Protein AF-F8KPI2-F1 (afdb_monomer_lite)

Organism: Helicobacter bizzozeronii (strain CIII-1) (NCBI:txid1002804)

Sequence (175 aa):
MAYIKNAIYLPLDSILQDFGYVLDKEKSTLNYPVLKHPNEKGRLVIKNSAGSYHYFNTEDRNDKGNIINFCQKRGLRLEDLIKGDARYKTKSSTISQTSQQEQKSLKEEFKALPLYDLDKSQLLRSRGIQGTFFKSYQNSLRTDQHNNLCVPNYLCENQRLVMANACAQWRLEGC

Structure (mmCIF, N/CA/C/O backbone):
data_AF-F8KPI2-F1
#
_entry.id   AF-F8KPI2-F1
#
loop_
_atom_site.group_PDB
_atom_site.id
_atom_site.type_symbol
_atom_site.label_atom_id
_atom_site.label_alt_id
_atom_site.label_comp_id
_atom_site.label_asym_id
_atom_site.label_entity_id
_atom_site.label_seq_id
_atom_site.pdbx_PDB_ins_code
_atom_site.Cartn_x
_atom_site.Cartn_y
_atom_site.Cartn_z
_atom_site.occupancy
_atom_site.B_iso_or_equiv
_atom_site.auth_seq_id
_atom_site.auth_comp_id
_atom_site.auth_asym_id
_atom_site.auth_atom_id
_atom_site.pdbx_PDB_model_num
ATOM 1 N N . MET A 1 1 ? -10.093 9.499 -4.904 1.00 38.25 1 MET A N 1
ATOM 2 C CA . MET A 1 1 ? -9.690 8.953 -3.589 1.00 38.25 1 MET A CA 1
ATOM 3 C C . MET A 1 1 ? -8.213 9.228 -3.373 1.00 38.25 1 MET A C 1
ATOM 5 O O . MET A 1 1 ? -7.408 8.724 -4.147 1.00 38.25 1 MET A O 1
ATOM 9 N N . ALA A 1 2 ? -7.849 10.037 -2.378 1.00 42.66 2 ALA A N 1
ATOM 10 C CA . ALA A 1 2 ? -6.453 10.180 -1.982 1.00 42.66 2 ALA A CA 1
ATOM 11 C C . ALA A 1 2 ? -6.062 8.933 -1.173 1.00 42.66 2 ALA A C 1
ATOM 13 O O . ALA A 1 2 ? -6.555 8.709 -0.073 1.00 42.66 2 ALA A O 1
ATOM 14 N N . TYR A 1 3 ? -5.236 8.064 -1.749 1.00 51.59 3 TYR A N 1
ATOM 15 C CA . TYR A 1 3 ? -4.720 6.899 -1.039 1.00 51.59 3 TYR A CA 1
ATOM 16 C C . TYR A 1 3 ? -3.558 7.356 -0.155 1.00 51.59 3 TYR A C 1
ATOM 18 O O . TYR A 1 3 ? -2.471 7.643 -0.658 1.00 51.59 3 TYR A O 1
ATOM 26 N N . ILE A 1 4 ? -3.773 7.449 1.160 1.00 62.97 4 ILE A N 1
ATOM 27 C CA . ILE A 1 4 ? -2.668 7.681 2.094 1.00 62.97 4 ILE A CA 1
ATOM 28 C C . ILE A 1 4 ? -1.890 6.368 2.205 1.00 62.97 4 ILE A C 1
ATOM 30 O O . ILE A 1 4 ? -2.267 5.448 2.937 1.00 62.97 4 ILE A O 1
ATOM 34 N N . LYS A 1 5 ? -0.803 6.267 1.431 1.00 64.38 5 LYS A N 1
ATOM 35 C CA . LYS A 1 5 ? 0.164 5.170 1.542 1.00 64.38 5 LYS A CA 1
ATOM 36 C C . LYS A 1 5 ? 0.589 5.080 3.010 1.00 64.38 5 LYS A C 1
ATOM 38 O O . LYS A 1 5 ? 0.929 6.099 3.596 1.00 64.38 5 LYS A O 1
ATOM 43 N N . ASN A 1 6 ? 0.566 3.880 3.592 1.00 74.94 6 ASN A N 1
ATOM 44 C CA . ASN A 1 6 ? 0.945 3.629 4.990 1.00 74.94 6 ASN A CA 1
ATOM 45 C C . ASN A 1 6 ? -0.052 4.135 6.061 1.00 74.94 6 ASN A C 1
ATOM 47 O O . ASN A 1 6 ? 0.324 4.261 7.223 1.00 74.94 6 ASN A O 1
ATOM 51 N N . ALA A 1 7 ? -1.333 4.344 5.727 1.00 79.75 7 ALA A N 1
ATOM 52 C CA . ALA A 1 7 ? -2.363 4.714 6.712 1.00 79.75 7 ALA A CA 1
ATOM 53 C C . ALA A 1 7 ? -2.480 3.731 7.897 1.00 79.75 7 ALA A C 1
ATOM 55 O O . ALA A 1 7 ? -2.789 4.137 9.011 1.00 79.75 7 ALA A O 1
ATOM 56 N N . ILE A 1 8 ? -2.187 2.444 7.682 1.00 85.31 8 ILE A N 1
ATOM 57 C CA . ILE A 1 8 ? -2.231 1.408 8.729 1.00 85.31 8 ILE A CA 1
ATOM 58 C C . ILE A 1 8 ? -1.203 1.614 9.853 1.00 85.31 8 ILE A C 1
ATOM 60 O O . ILE A 1 8 ? -1.334 0.996 10.905 1.00 85.31 8 ILE A O 1
ATOM 64 N N . TYR A 1 9 ? -0.194 2.462 9.642 1.00 86.69 9 TYR A N 1
ATOM 65 C CA . TYR A 1 9 ? 0.839 2.766 10.635 1.00 86.69 9 TYR A 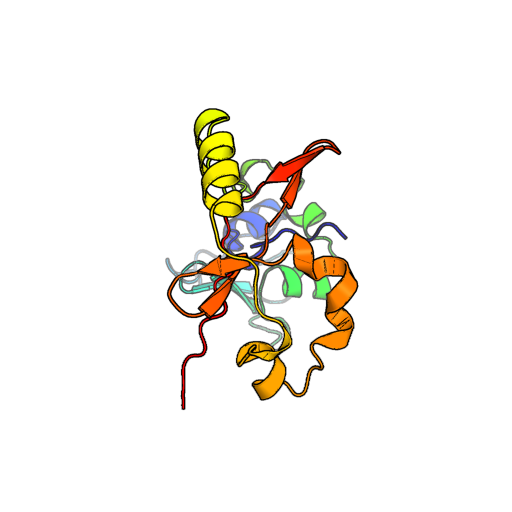CA 1
ATOM 66 C C . TYR A 1 9 ? 0.530 4.021 11.461 1.00 86.69 9 TYR A C 1
ATOM 68 O O . TYR A 1 9 ? 1.314 4.400 12.331 1.00 86.69 9 TYR A O 1
ATOM 76 N N . LEU A 1 10 ? -0.590 4.692 11.181 1.00 86.81 10 LEU A N 1
ATOM 77 C CA . LEU A 1 10 ? -1.005 5.869 11.930 1.00 86.81 10 LEU A CA 1
ATOM 78 C C . LEU A 1 10 ? -1.512 5.477 13.328 1.00 86.81 10 LEU A C 1
ATOM 80 O O . LEU A 1 10 ? -2.203 4.462 13.442 1.00 86.81 10 LEU A O 1
ATOM 84 N N . PRO A 1 11 ? -1.214 6.277 14.373 1.00 88.62 11 PRO A N 1
ATOM 85 C CA . PRO A 1 11 ? -1.622 5.996 15.748 1.00 88.62 11 PRO A CA 1
ATOM 86 C C . PRO A 1 11 ? -3.142 6.093 15.898 1.00 88.62 11 PRO A C 1
ATOM 88 O O . PRO A 1 11 ? -3.711 7.166 16.107 1.00 88.62 11 PRO A O 1
ATOM 91 N N . LEU A 1 12 ? -3.806 4.948 15.739 1.00 90.56 12 LEU A N 1
ATOM 92 C CA . LEU A 1 12 ? -5.261 4.860 15.661 1.00 90.56 12 LEU A CA 1
ATOM 93 C C . LEU A 1 12 ? -5.938 5.311 16.959 1.00 90.56 12 LEU A C 1
ATOM 95 O O . LEU A 1 12 ? -6.984 5.948 16.918 1.00 90.56 12 LEU A O 1
ATOM 99 N N . ASP A 1 13 ? -5.332 5.022 18.105 1.00 90.06 13 ASP A N 1
ATOM 100 C CA . ASP A 1 13 ? -5.817 5.440 19.417 1.00 90.06 13 ASP A CA 1
ATOM 101 C C . ASP A 1 13 ? -5.852 6.968 19.569 1.00 90.06 13 ASP A C 1
ATOM 103 O O . ASP A 1 13 ? -6.836 7.504 20.079 1.00 90.06 13 ASP A O 1
ATOM 107 N N . SER A 1 14 ? -4.816 7.676 19.107 1.00 89.12 14 SER A N 1
ATOM 108 C CA . SER A 1 14 ? -4.761 9.144 19.167 1.00 89.12 14 SER A CA 1
ATOM 109 C C . SER A 1 14 ? -5.755 9.776 18.193 1.00 89.12 14 SER A C 1
ATOM 111 O O . SER A 1 14 ? -6.517 10.664 18.569 1.00 89.12 14 SER A O 1
ATOM 113 N N . ILE A 1 15 ? -5.822 9.252 16.965 1.00 90.50 15 ILE A N 1
ATOM 114 C CA . ILE A 1 15 ? -6.742 9.744 15.932 1.00 90.50 15 ILE A CA 1
ATOM 115 C C . ILE A 1 15 ? -8.203 9.612 16.381 1.00 90.50 15 ILE A C 1
ATOM 117 O O . ILE A 1 15 ? -8.991 10.543 16.224 1.00 90.50 15 ILE A O 1
ATOM 121 N N . LEU A 1 16 ? -8.579 8.468 16.957 1.00 90.62 16 LEU A N 1
ATOM 122 C CA . LEU A 1 16 ? -9.947 8.257 17.427 1.00 90.62 16 LEU A CA 1
ATOM 123 C C . LEU A 1 16 ? -10.291 9.154 18.622 1.00 90.62 16 LEU A C 1
ATOM 125 O O . LEU A 1 16 ? -11.425 9.625 18.714 1.00 90.62 16 LEU A O 1
ATOM 129 N N . GLN A 1 17 ? -9.333 9.437 19.506 1.00 90.06 17 GLN A N 1
ATOM 130 C CA . GLN A 1 17 ? -9.539 10.392 20.599 1.00 90.06 17 GLN A CA 1
ATOM 131 C C . GLN A 1 17 ? -9.810 11.809 20.079 1.00 90.06 17 GLN A C 1
ATOM 133 O O . GLN A 1 17 ? -10.790 12.429 20.490 1.00 90.06 17 GLN A O 1
ATOM 138 N N . ASP A 1 18 ? -9.0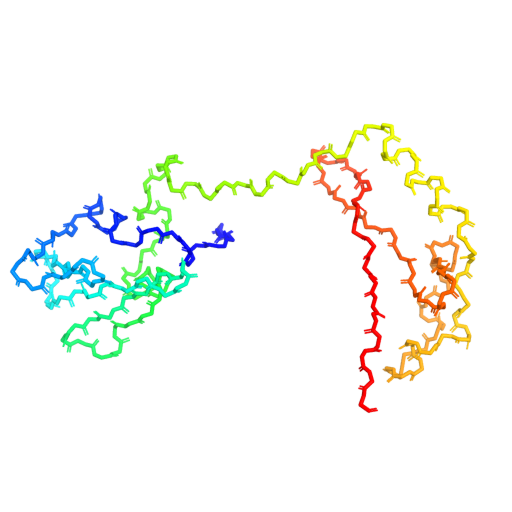34 12.276 19.099 1.00 87.94 18 ASP A N 1
ATOM 139 C CA . ASP A 1 18 ? -9.248 13.579 18.445 1.00 87.94 18 ASP A CA 1
ATOM 140 C C . ASP A 1 18 ? -10.568 13.652 17.656 1.00 87.94 18 ASP A C 1
ATOM 142 O O . ASP A 1 18 ? -11.135 14.735 17.426 1.00 87.94 18 ASP A O 1
ATOM 146 N N . PHE A 1 19 ? -11.067 12.496 17.218 1.00 87.62 19 PHE A N 1
ATOM 147 C CA . PHE A 1 19 ? -12.360 12.381 16.559 1.00 87.62 19 PHE A CA 1
ATOM 148 C C . PHE A 1 19 ? -13.538 12.457 17.544 1.00 87.62 19 PHE A C 1
ATOM 150 O O . PHE A 1 19 ? -14.611 12.915 17.156 1.00 87.62 19 PHE A O 1
ATOM 157 N N 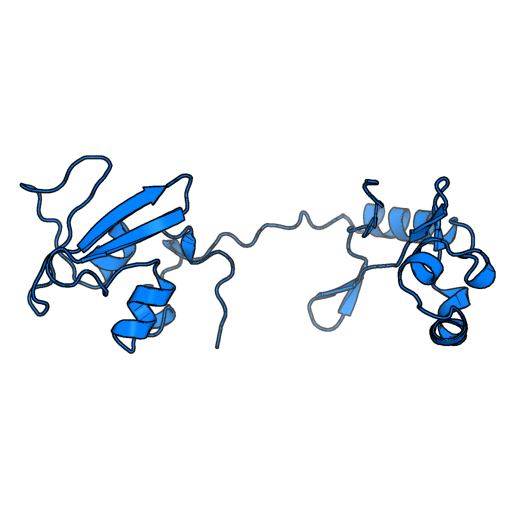. GLY A 1 20 ? -13.340 12.087 18.815 1.00 88.19 20 GLY A N 1
ATOM 158 C CA . GLY A 1 20 ? -14.366 12.167 19.865 1.00 88.19 20 GLY A CA 1
ATOM 159 C C . GLY A 1 20 ? -14.537 10.902 20.709 1.00 88.19 20 GLY A C 1
ATOM 160 O O . GLY A 1 20 ? -15.440 10.842 21.546 1.00 88.19 20 GLY A O 1
ATOM 161 N N . TYR A 1 21 ? -13.701 9.878 20.517 1.00 91.44 21 TYR A N 1
ATOM 162 C CA . TYR A 1 21 ? -13.684 8.719 21.407 1.00 91.44 21 TYR A CA 1
ATOM 163 C C . TYR A 1 21 ? -13.003 9.059 22.735 1.00 91.44 21 TYR A C 1
ATOM 165 O O . TYR A 1 21 ? -12.023 9.794 22.796 1.00 91.44 21 TYR A O 1
ATOM 173 N N . VAL A 1 22 ? -13.491 8.467 23.819 1.00 91.38 22 VAL A N 1
ATOM 174 C CA . VAL A 1 22 ? -12.960 8.663 25.170 1.00 91.38 22 VAL A CA 1
ATOM 175 C C . VAL A 1 22 ? -12.275 7.385 25.637 1.00 91.38 22 VAL A C 1
ATOM 177 O O . VAL A 1 22 ? -12.825 6.292 25.496 1.00 91.38 22 VAL A O 1
ATOM 180 N N . LEU A 1 23 ? -11.089 7.515 26.229 1.00 91.62 23 LEU A N 1
ATOM 181 C CA . LEU A 1 23 ? -10.360 6.393 26.817 1.00 91.62 23 LEU A CA 1
ATOM 182 C C . LEU A 1 23 ? -11.072 5.861 28.072 1.00 91.62 23 LEU A C 1
ATOM 184 O O . LEU A 1 23 ? -11.319 6.592 29.033 1.00 91.62 23 LEU A O 1
ATOM 188 N N . ASP A 1 24 ? -11.372 4.565 28.077 1.00 90.31 24 ASP A N 1
ATOM 189 C CA . ASP A 1 24 ? -11.904 3.827 29.220 1.00 90.31 24 ASP A CA 1
ATOM 190 C C . ASP A 1 24 ? -10.738 3.366 30.111 1.00 90.31 24 ASP A C 1
ATOM 192 O O . ASP A 1 24 ? -10.181 2.281 29.925 1.00 90.31 24 ASP A O 1
ATOM 196 N N . LYS A 1 25 ? -10.315 4.231 31.045 1.00 85.88 25 LYS A N 1
ATOM 197 C CA . LYS A 1 25 ? -9.121 4.021 31.888 1.00 85.88 25 LYS A CA 1
ATOM 198 C C . LYS A 1 25 ? -9.169 2.742 32.726 1.00 85.88 25 LYS A C 1
ATOM 200 O O . LYS A 1 25 ? -8.119 2.190 33.021 1.00 85.88 25 LYS A O 1
ATOM 205 N N . GLU A 1 26 ? -10.358 2.272 33.092 1.00 85.56 26 GLU A N 1
ATOM 206 C CA . GLU A 1 26 ? -10.522 1.081 33.933 1.00 85.56 26 GLU A CA 1
ATOM 207 C C . GLU A 1 26 ? -10.241 -0.214 33.167 1.00 85.56 26 GLU A C 1
ATOM 209 O O . GLU A 1 26 ? -9.756 -1.188 33.739 1.00 85.56 26 GLU A O 1
ATOM 214 N N . LYS A 1 27 ? -10.545 -0.231 31.864 1.00 86.00 27 LYS A N 1
ATOM 215 C CA . LYS A 1 27 ? -10.381 -1.411 31.000 1.00 86.00 27 LYS A CA 1
ATOM 216 C C . LYS A 1 27 ? -9.163 -1.336 30.089 1.00 86.00 27 LYS A C 1
ATOM 218 O O . LYS A 1 27 ? -8.806 -2.333 29.465 1.00 86.00 27 LYS A O 1
ATOM 223 N N . SER A 1 28 ? -8.552 -0.161 29.987 1.00 87.94 28 SER A N 1
ATOM 224 C CA . SER A 1 28 ? -7.358 0.060 29.181 1.00 87.94 28 SER A CA 1
ATOM 225 C C . SER A 1 28 ? -6.120 -0.492 29.872 1.00 87.94 28 SER A C 1
ATOM 227 O O . SER A 1 28 ? -5.926 -0.322 31.071 1.00 87.94 28 SER A O 1
ATOM 229 N N . THR A 1 29 ? -5.235 -1.094 29.086 1.00 85.19 29 THR A N 1
ATOM 230 C CA . THR A 1 29 ? -3.866 -1.411 29.515 1.00 85.19 29 THR A CA 1
ATOM 231 C C . THR A 1 29 ? -2.875 -0.649 28.643 1.00 85.19 29 THR A C 1
ATOM 233 O O . THR A 1 29 ? -3.250 -0.141 27.587 1.00 85.19 29 THR A O 1
ATOM 236 N N . LEU A 1 30 ? -1.602 -0.596 29.051 1.00 80.00 30 LEU A N 1
ATOM 237 C CA . LEU A 1 30 ? -0.552 0.137 28.328 1.00 80.00 30 LEU A CA 1
ATOM 238 C C . LEU A 1 30 ? -0.477 -0.232 26.833 1.00 80.00 30 LEU A C 1
ATOM 240 O O . LEU A 1 30 ? -0.290 0.638 25.993 1.00 80.00 30 LEU A O 1
ATOM 244 N N . ASN A 1 31 ? -0.661 -1.515 26.507 1.00 83.50 31 ASN A N 1
ATOM 245 C CA . ASN A 1 31 ? -0.560 -2.031 25.136 1.00 83.50 31 ASN A CA 1
ATOM 246 C C . ASN A 1 31 ? -1.912 -2.179 24.429 1.00 83.50 31 ASN A C 1
ATOM 248 O O . ASN A 1 31 ? -1.948 -2.381 23.215 1.00 83.50 31 ASN A O 1
ATOM 252 N N . TYR A 1 32 ? -3.010 -2.105 25.183 1.00 89.31 32 TYR A N 1
ATOM 253 C CA . TYR A 1 32 ? -4.365 -2.269 24.667 1.00 89.31 32 TYR A CA 1
ATOM 254 C C . TYR A 1 32 ? -5.256 -1.131 25.174 1.00 89.31 32 TYR A C 1
ATOM 256 O O . TYR A 1 32 ? -6.011 -1.325 26.136 1.00 89.31 32 TYR A O 1
ATOM 264 N N . PRO A 1 33 ? -5.163 0.067 24.565 1.00 91.62 33 PRO A N 1
ATOM 265 C CA . PRO A 1 33 ? -6.090 1.155 24.837 1.00 91.62 33 PRO A CA 1
ATOM 266 C C . PRO A 1 33 ? -7.517 0.738 24.483 1.00 91.62 33 PRO A C 1
ATOM 268 O O . PRO A 1 33 ? -7.764 0.190 23.406 1.00 91.62 33 PRO A O 1
ATOM 271 N N . VAL A 1 34 ? -8.463 1.010 25.378 1.00 94.12 34 VAL A N 1
ATOM 272 C CA . VAL A 1 34 ? -9.884 0.731 25.170 1.00 94.12 34 VAL A CA 1
ATOM 273 C C . VAL A 1 34 ? -10.627 2.053 25.071 1.00 94.12 34 VAL A C 1
ATOM 275 O O . VAL A 1 34 ? -10.654 2.839 26.012 1.00 94.12 34 VAL A O 1
ATOM 278 N N . LEU A 1 35 ? -11.233 2.303 23.921 1.00 92.75 35 LEU A N 1
ATOM 279 C CA . LEU A 1 35 ? -11.944 3.528 23.595 1.00 92.75 35 LEU A CA 1
ATOM 280 C C . LEU A 1 35 ? -13.456 3.287 23.579 1.00 92.75 35 LEU A C 1
ATOM 282 O O . LEU A 1 35 ? -13.930 2.245 23.128 1.00 92.75 35 LEU A O 1
ATOM 286 N N . LYS A 1 36 ? -14.226 4.271 24.039 1.00 92.75 36 LYS A N 1
ATOM 287 C CA . LYS A 1 36 ? -15.693 4.286 23.973 1.00 92.75 36 LYS A CA 1
ATOM 288 C C . LYS A 1 36 ? -16.170 5.572 23.313 1.00 92.75 36 LYS A C 1
ATOM 290 O O . LYS A 1 36 ? -15.599 6.633 23.554 1.00 92.75 36 LYS A O 1
ATOM 295 N N . HIS A 1 37 ? -17.224 5.489 22.513 1.00 89.19 37 HIS A N 1
ATOM 296 C CA . HIS A 1 37 ? -17.869 6.666 21.940 1.00 89.19 37 HIS A CA 1
ATOM 297 C C . HIS A 1 37 ? -19.259 6.831 22.559 1.00 89.19 37 HIS A C 1
ATOM 299 O O . HIS A 1 37 ? -19.972 5.837 22.674 1.00 89.19 37 HIS A O 1
ATOM 305 N N . PRO A 1 38 ? -19.678 8.046 22.951 1.00 82.44 38 PRO A N 1
ATOM 306 C CA . PRO A 1 38 ? -20.983 8.255 23.584 1.00 82.44 38 PRO A CA 1
ATOM 307 C C . PRO A 1 38 ? -22.164 7.841 22.692 1.00 82.44 38 PRO A C 1
ATOM 309 O O . PRO A 1 38 ? -23.196 7.423 23.207 1.00 82.44 38 PRO A O 1
ATOM 312 N N . ASN A 1 39 ? -21.994 7.900 21.366 1.00 83.56 39 ASN A N 1
ATOM 313 C CA . ASN A 1 39 ? -23.047 7.576 20.396 1.00 83.56 39 ASN A CA 1
ATOM 314 C C . ASN A 1 39 ? -22.935 6.163 19.792 1.00 83.56 39 ASN A C 1
ATOM 316 O O . ASN A 1 39 ? -23.770 5.802 18.968 1.00 83.56 39 ASN A O 1
ATOM 320 N N . GLU A 1 40 ? -21.920 5.369 20.154 1.00 81.88 40 GLU A N 1
ATOM 321 C CA . GLU A 1 40 ? -21.777 3.991 19.658 1.00 81.88 40 GLU A CA 1
ATOM 322 C C . GLU A 1 40 ? -21.918 2.990 20.806 1.00 81.88 40 GLU A C 1
ATOM 324 O O . GLU A 1 40 ? -21.384 3.183 21.898 1.00 81.88 40 GLU A O 1
ATOM 329 N N . LYS A 1 41 ? -22.629 1.885 20.556 1.00 77.50 41 LYS A N 1
ATOM 330 C CA . LYS A 1 41 ? -22.660 0.762 21.495 1.00 77.50 41 LYS A CA 1
ATOM 331 C C . LYS A 1 41 ? -21.382 -0.059 21.350 1.00 77.50 41 LYS A C 1
ATOM 333 O O . LYS A 1 41 ? -21.010 -0.454 20.248 1.00 77.50 41 LYS A O 1
ATOM 338 N N . GLY A 1 42 ? -20.759 -0.349 22.486 1.00 83.00 42 GLY A N 1
ATOM 339 C CA . GLY A 1 42 ? -19.561 -1.172 22.577 1.00 83.00 42 GLY A CA 1
ATOM 340 C C . GLY A 1 42 ? -18.289 -0.382 22.834 1.00 83.00 42 GLY A C 1
ATOM 341 O O . GLY A 1 42 ? -18.299 0.834 23.028 1.00 83.00 42 GLY A O 1
ATOM 342 N N . ARG A 1 43 ? -17.181 -1.114 22.921 1.00 90.75 43 ARG A N 1
ATOM 343 C CA . ARG A 1 43 ? -15.851 -0.552 23.144 1.00 90.75 43 ARG A CA 1
ATOM 344 C C . ARG A 1 43 ? -14.937 -0.985 22.016 1.00 90.75 43 ARG A C 1
ATOM 346 O O . ARG A 1 43 ? -14.998 -2.130 21.575 1.00 90.75 43 ARG A O 1
ATOM 353 N N . LEU A 1 44 ? -14.076 -0.080 21.581 1.00 93.25 44 LEU A N 1
ATOM 354 C CA . LEU A 1 44 ? -13.031 -0.367 20.615 1.00 93.25 44 LEU A CA 1
ATOM 355 C C . LEU A 1 44 ? -11.735 -0.618 21.360 1.00 93.25 44 LEU A C 1
ATOM 357 O O . LEU A 1 44 ? -11.234 0.256 22.059 1.00 93.25 44 LEU A O 1
ATOM 361 N N . VAL A 1 45 ? -11.183 -1.808 21.204 1.00 93.12 45 VAL A N 1
ATOM 362 C CA . VAL A 1 45 ? -9.863 -2.128 21.733 1.00 93.12 45 VAL A CA 1
ATOM 363 C C . VAL A 1 45 ? -8.852 -1.928 20.617 1.00 93.12 45 VAL A C 1
ATOM 365 O O . VAL A 1 45 ? -8.989 -2.513 19.539 1.00 93.12 45 VAL A O 1
ATOM 368 N N . ILE A 1 46 ? -7.846 -1.098 20.870 1.00 93.62 46 ILE A N 1
ATOM 369 C CA . ILE A 1 46 ? -6.790 -0.773 19.915 1.00 93.62 46 ILE A CA 1
ATOM 370 C C . ILE A 1 46 ? -5.568 -1.638 20.208 1.00 93.62 46 ILE A C 1
ATOM 372 O O . ILE A 1 46 ? -5.189 -1.838 21.359 1.00 93.62 46 ILE A O 1
ATOM 376 N N . LYS A 1 47 ? -4.945 -2.163 19.155 1.00 92.44 47 LYS A N 1
ATOM 377 C CA . LYS A 1 47 ? -3.725 -2.964 19.226 1.00 92.44 47 LYS A CA 1
ATOM 378 C C . LYS A 1 47 ? -2.709 -2.428 18.230 1.00 92.44 47 LYS A C 1
ATOM 380 O O . LYS A 1 47 ? -2.983 -2.368 17.032 1.00 92.44 47 LYS A O 1
ATOM 385 N N . ASN A 1 48 ? -1.510 -2.132 18.716 1.00 89.94 48 ASN A N 1
ATOM 386 C CA . ASN A 1 48 ? -0.342 -1.931 17.868 1.00 89.94 48 ASN A CA 1
ATOM 387 C C . ASN A 1 48 ? 0.415 -3.262 17.745 1.00 89.94 48 ASN A C 1
ATOM 389 O O . ASN A 1 48 ? 0.800 -3.863 18.748 1.00 89.94 48 ASN A O 1
ATOM 393 N N . SER A 1 49 ? 0.602 -3.741 16.516 1.00 86.00 49 SER A N 1
ATOM 394 C CA . SER A 1 49 ? 1.404 -4.928 16.220 1.00 86.00 49 SER A CA 1
ATOM 395 C C . SER A 1 49 ? 2.502 -4.550 15.234 1.00 86.00 49 SER A C 1
ATOM 397 O O . SER A 1 49 ? 2.225 -4.344 14.053 1.00 86.00 49 SER A O 1
ATOM 399 N N . ALA A 1 50 ? 3.741 -4.451 15.724 1.00 82.50 50 ALA A N 1
ATOM 400 C CA . ALA A 1 50 ? 4.917 -4.098 14.921 1.00 82.50 50 ALA A CA 1
ATOM 401 C C . ALA A 1 50 ? 4.725 -2.812 14.082 1.00 82.50 50 ALA A C 1
ATOM 403 O O . ALA A 1 50 ? 5.099 -2.745 12.913 1.00 82.50 50 ALA A O 1
ATOM 404 N N . GLY A 1 51 ? 4.086 -1.797 14.672 1.00 81.44 51 GLY A N 1
ATOM 405 C CA . GLY A 1 51 ? 3.817 -0.508 14.035 1.00 81.44 51 GLY A CA 1
ATOM 406 C C . GLY A 1 51 ? 2.507 -0.447 13.252 1.00 81.44 51 GLY A C 1
ATOM 407 O O . GLY A 1 51 ? 2.077 0.650 12.919 1.00 81.44 51 GLY A O 1
ATOM 408 N N . SER A 1 52 ? 1.848 -1.578 12.980 1.00 87.69 52 SER A N 1
ATOM 409 C CA . SER A 1 52 ? 0.532 -1.592 12.331 1.00 87.69 52 SER A CA 1
ATOM 410 C C . SER A 1 52 ? -0.590 -1.562 13.367 1.00 87.69 52 SER A C 1
ATOM 412 O O . SER A 1 52 ? -0.686 -2.448 14.226 1.00 87.69 52 SER A O 1
ATOM 414 N N . TYR A 1 53 ? -1.468 -0.569 13.262 1.00 92.12 53 TYR A N 1
ATOM 415 C CA . TYR A 1 53 ? -2.580 -0.361 14.180 1.00 92.12 53 TYR A CA 1
ATOM 416 C C . TYR A 1 53 ? -3.844 -1.073 13.712 1.00 92.12 53 TYR A C 1
ATOM 418 O O . TYR A 1 53 ? -4.270 -0.971 12.558 1.00 92.12 53 TYR A O 1
ATOM 426 N N . HIS A 1 54 ? -4.464 -1.773 14.654 1.00 93.44 54 HIS A N 1
ATOM 427 C CA . HIS A 1 54 ? -5.700 -2.509 14.462 1.00 93.44 54 HIS A CA 1
ATOM 428 C C . HIS A 1 54 ? -6.679 -2.189 15.585 1.00 93.44 54 HIS A C 1
ATOM 430 O O . HIS A 1 54 ? -6.272 -1.870 16.701 1.00 93.44 54 HIS A O 1
ATOM 436 N N . TYR A 1 55 ? -7.965 -2.323 15.297 1.00 94.44 55 TYR A N 1
ATOM 437 C CA . TYR A 1 55 ? -9.033 -2.227 16.275 1.00 94.44 55 TYR A CA 1
ATOM 438 C C . TYR A 1 55 ? -9.940 -3.456 16.210 1.00 94.44 55 TYR A C 1
ATOM 440 O O . TYR A 1 55 ? -10.061 -4.114 15.168 1.00 94.44 55 TYR A O 1
ATOM 448 N N . PHE A 1 56 ? -10.606 -3.741 17.322 1.00 93.94 56 PHE A N 1
ATOM 449 C CA . PHE A 1 56 ? -11.747 -4.646 17.363 1.00 93.94 56 PHE A CA 1
ATOM 450 C C . PHE A 1 56 ? -12.819 -4.114 18.311 1.00 93.94 56 PHE A C 1
ATOM 452 O O . PHE A 1 56 ? -12.506 -3.569 19.370 1.00 93.94 56 PHE A O 1
ATOM 459 N N . ASN A 1 57 ? -14.081 -4.268 17.925 1.00 92.50 57 ASN A N 1
ATOM 460 C CA . ASN A 1 57 ? -15.229 -3.938 18.753 1.00 92.50 57 ASN A CA 1
ATOM 461 C C . ASN A 1 57 ? -15.571 -5.117 19.681 1.00 92.50 57 ASN A C 1
ATOM 463 O O . ASN A 1 57 ? -15.545 -6.278 19.267 1.00 92.50 57 ASN A O 1
ATOM 467 N N . THR A 1 58 ? -15.871 -4.831 20.948 1.00 90.31 58 THR A N 1
ATOM 468 C CA . THR A 1 58 ? -16.241 -5.855 21.937 1.00 90.31 58 THR A CA 1
ATOM 469 C C . THR A 1 58 ? -17.632 -6.442 21.714 1.00 90.31 58 THR A C 1
ATOM 471 O O . THR A 1 58 ? -17.862 -7.584 22.100 1.00 90.31 58 THR A O 1
ATOM 474 N N . GLU A 1 59 ? -18.545 -5.682 21.107 1.00 89.19 59 GLU A N 1
ATOM 475 C CA . GLU A 1 59 ? -19.944 -6.089 20.907 1.00 89.19 59 GLU A CA 1
ATOM 476 C C . GLU A 1 59 ? -20.183 -6.672 19.510 1.00 89.19 59 GLU A C 1
ATOM 478 O O . GLU A 1 59 ? -21.003 -7.572 19.346 1.00 89.19 59 GLU A O 1
ATOM 483 N N . ASP A 1 60 ? -19.438 -6.204 18.504 1.00 89.19 60 ASP A N 1
ATOM 484 C CA . ASP A 1 60 ? -19.533 -6.697 17.129 1.00 89.19 60 ASP A CA 1
ATOM 485 C C . ASP A 1 60 ? -18.207 -7.314 16.664 1.00 89.19 60 ASP A C 1
ATOM 487 O O . ASP A 1 60 ? -17.239 -6.627 16.335 1.00 89.19 60 ASP A O 1
ATOM 491 N N . ARG A 1 61 ? -18.180 -8.648 16.563 1.00 86.69 61 ARG A N 1
ATOM 492 C CA . ARG A 1 61 ? -17.005 -9.406 16.096 1.00 86.69 61 ARG A CA 1
ATOM 493 C C . ARG A 1 61 ? -16.641 -9.134 14.637 1.00 86.69 61 ARG A C 1
ATOM 495 O O . ARG A 1 61 ? -15.500 -9.406 14.238 1.00 86.69 61 ARG A O 1
ATOM 502 N N . ASN A 1 62 ? -17.592 -8.647 13.844 1.00 89.56 62 ASN A N 1
ATOM 503 C CA . ASN A 1 62 ? -17.358 -8.258 12.464 1.00 89.56 62 ASN A CA 1
ATOM 504 C C . ASN A 1 62 ? -16.790 -6.840 12.383 1.00 89.56 62 ASN A C 1
ATOM 506 O O . ASN A 1 62 ? -16.071 -6.555 11.426 1.00 89.56 62 ASN A O 1
ATOM 510 N N . ASP A 1 63 ? -16.998 -5.972 13.381 1.00 91.06 63 ASP A N 1
ATOM 511 C CA . ASP A 1 63 ? -16.414 -4.627 13.474 1.00 91.06 63 ASP A CA 1
ATOM 512 C C . ASP A 1 63 ? -14.966 -4.652 14.001 1.00 91.06 63 ASP A C 1
ATOM 514 O O . ASP A 1 63 ? -14.648 -4.265 15.122 1.00 91.06 63 ASP A O 1
ATOM 518 N N . LYS A 1 64 ? -14.060 -5.142 13.154 1.00 93.00 64 LYS A N 1
ATOM 519 C CA . LYS A 1 64 ? -12.610 -5.150 13.378 1.00 93.00 64 LYS A CA 1
ATOM 520 C C . LYS A 1 64 ? -11.838 -4.803 12.108 1.00 93.00 64 LYS A C 1
ATOM 522 O O . LYS A 1 64 ? -12.387 -4.901 11.003 1.00 93.00 64 LYS A O 1
ATOM 527 N N . GLY A 1 65 ? -10.565 -4.460 12.262 1.00 93.00 65 GLY A N 1
ATOM 528 C CA . GLY A 1 65 ? -9.643 -4.230 11.152 1.00 93.00 65 GLY A CA 1
ATOM 529 C C . GLY A 1 65 ? -8.658 -3.110 11.447 1.00 93.00 65 GLY A C 1
ATOM 530 O O . GLY A 1 65 ? -8.277 -2.902 12.593 1.00 93.00 65 GLY A O 1
ATOM 531 N N . ASN A 1 66 ? -8.235 -2.397 10.413 1.00 93.06 66 ASN A N 1
ATOM 532 C CA . ASN A 1 66 ? -7.389 -1.209 10.534 1.00 93.06 66 ASN A CA 1
ATOM 533 C C . ASN A 1 66 ? -8.213 0.077 10.321 1.00 93.06 66 ASN A C 1
ATOM 535 O O . ASN A 1 66 ? -9.432 0.030 10.146 1.00 93.06 66 ASN A O 1
ATOM 539 N N . ILE A 1 67 ? -7.544 1.232 10.303 1.00 90.38 67 ILE A N 1
ATOM 540 C CA . ILE A 1 67 ? -8.177 2.544 10.096 1.00 90.38 67 ILE A CA 1
ATOM 541 C C . ILE A 1 67 ? -9.023 2.626 8.810 1.00 90.38 67 ILE A C 1
ATOM 543 O O . ILE A 1 67 ? -10.051 3.294 8.788 1.00 90.38 67 ILE A O 1
ATOM 547 N N . ILE A 1 68 ? -8.656 1.894 7.751 1.00 89.88 68 ILE A N 1
ATOM 548 C CA . ILE A 1 68 ? -9.418 1.857 6.496 1.00 89.88 68 ILE A CA 1
ATOM 549 C C . ILE A 1 68 ? -10.746 1.129 6.706 1.00 89.88 68 ILE A C 1
ATOM 551 O O . ILE A 1 68 ? -11.791 1.630 6.293 1.00 89.88 68 ILE A O 1
ATOM 555 N N . ASN A 1 69 ? -10.725 -0.020 7.390 1.00 92.38 69 ASN A N 1
ATOM 556 C CA . ASN A 1 69 ? -11.949 -0.755 7.719 1.00 92.38 69 ASN A CA 1
ATOM 557 C C . ASN A 1 69 ? -12.870 0.063 8.629 1.00 92.38 69 ASN A C 1
ATOM 559 O O . ASN A 1 69 ? -14.086 0.044 8.441 1.00 92.38 69 ASN A O 1
ATOM 563 N N . PHE A 1 70 ? -12.283 0.791 9.582 1.00 91.75 70 PHE A N 1
ATOM 564 C CA . PHE A 1 70 ? -13.014 1.679 10.479 1.00 91.75 70 PHE A CA 1
ATOM 565 C C . PHE A 1 70 ? -13.788 2.741 9.691 1.00 91.75 70 PHE A C 1
ATOM 567 O O . PHE A 1 70 ? -15.005 2.858 9.842 1.00 91.75 70 PHE A O 1
ATOM 574 N N . CYS A 1 71 ? -13.089 3.458 8.804 1.00 90.19 71 CYS A N 1
ATOM 575 C CA . CYS A 1 71 ? -13.672 4.481 7.940 1.00 90.19 71 CYS A CA 1
ATOM 576 C C . CYS A 1 71 ? -14.786 3.910 7.054 1.00 90.19 71 CYS A C 1
ATOM 578 O O . CYS A 1 71 ? -15.891 4.449 7.027 1.00 90.19 71 CYS A O 1
ATOM 580 N N . GLN A 1 72 ? -14.531 2.777 6.391 1.00 90.44 72 GLN A N 1
ATOM 581 C CA . GLN A 1 72 ? -15.498 2.131 5.499 1.00 90.44 72 GLN A CA 1
ATOM 582 C C . GLN A 1 72 ? -16.810 1.774 6.205 1.00 90.44 72 GLN A C 1
ATOM 584 O O . GLN A 1 72 ? -17.881 2.071 5.684 1.00 90.44 72 GLN A O 1
ATOM 589 N N . LYS A 1 73 ? -16.744 1.171 7.398 1.00 91.00 73 LYS A N 1
ATOM 590 C CA . LYS A 1 73 ? -17.944 0.735 8.137 1.00 91.00 73 LYS A CA 1
ATOM 591 C C . LYS A 1 73 ? -18.792 1.882 8.662 1.00 91.00 73 LYS A C 1
ATOM 593 O O . LYS A 1 73 ? -19.987 1.709 8.863 1.00 91.00 73 LYS A O 1
ATOM 598 N N . ARG A 1 74 ? -18.173 3.039 8.885 1.00 88.69 74 ARG A N 1
ATOM 599 C CA . ARG A 1 74 ? -18.833 4.237 9.415 1.00 88.69 74 ARG A CA 1
ATOM 600 C C . ARG A 1 74 ? -19.189 5.248 8.323 1.00 88.69 74 ARG A C 1
ATOM 602 O O . ARG A 1 74 ? -19.694 6.316 8.639 1.00 88.69 74 ARG A O 1
ATOM 609 N N . GLY A 1 75 ? -18.928 4.929 7.050 1.00 89.31 75 GLY A N 1
ATOM 610 C CA . GLY A 1 75 ? -19.153 5.848 5.929 1.00 89.31 75 GLY A CA 1
ATOM 611 C C . GLY A 1 75 ? -18.298 7.119 6.003 1.00 89.31 75 GLY A C 1
ATOM 612 O O . GLY A 1 75 ? -18.662 8.136 5.421 1.00 89.31 75 GLY A O 1
ATOM 613 N N . LEU A 1 76 ? -17.180 7.068 6.731 1.00 88.12 76 LEU A N 1
ATOM 614 C CA . LEU A 1 76 ? -16.274 8.193 6.940 1.00 88.12 76 LEU A CA 1
ATOM 615 C C . LEU A 1 76 ? -15.146 8.154 5.918 1.00 88.12 76 LEU A C 1
ATOM 617 O O . LEU A 1 76 ? -14.685 7.079 5.517 1.00 88.12 76 LEU A O 1
ATOM 621 N N . ARG A 1 77 ? -14.630 9.324 5.548 1.00 85.94 77 ARG A N 1
ATOM 622 C CA . ARG A 1 77 ? -13.367 9.397 4.820 1.00 85.94 77 ARG A CA 1
ATOM 623 C C . ARG A 1 77 ? -12.216 9.496 5.811 1.00 85.94 77 ARG A C 1
ATOM 625 O O . ARG A 1 77 ? -12.353 10.042 6.903 1.00 85.94 77 ARG A O 1
ATOM 632 N N . LEU A 1 78 ? -11.050 8.993 5.414 1.00 83.88 78 LEU A N 1
ATOM 633 C CA . LEU A 1 78 ? -9.853 9.076 6.252 1.00 83.88 78 LEU A CA 1
ATOM 634 C C . LEU A 1 78 ? -9.479 10.535 6.551 1.00 83.88 78 LEU A C 1
ATOM 636 O O . LEU A 1 78 ? -9.032 10.837 7.653 1.00 83.88 78 LEU A O 1
ATOM 640 N N . GLU A 1 79 ? -9.712 11.436 5.592 1.00 82.25 79 GLU A N 1
ATOM 641 C CA . GLU A 1 79 ? -9.461 12.870 5.756 1.00 82.25 79 GLU A CA 1
ATOM 642 C C . GLU A 1 79 ? -10.324 13.501 6.859 1.00 82.25 79 GLU A C 1
ATOM 644 O O . GLU A 1 79 ? -9.838 14.372 7.580 1.00 82.25 79 GLU A O 1
ATOM 649 N N . ASP A 1 80 ? -11.560 13.023 7.028 1.00 83.69 80 ASP A N 1
ATOM 650 C CA . ASP A 1 80 ? -12.491 13.505 8.055 1.00 83.69 80 ASP A CA 1
ATOM 651 C C . ASP A 1 80 ? -12.027 13.084 9.456 1.00 83.69 80 ASP A C 1
ATOM 653 O O . ASP A 1 80 ? -12.208 13.815 10.431 1.00 83.69 80 ASP A O 1
ATOM 657 N N . LEU A 1 81 ? -11.379 11.917 9.547 1.00 83.75 81 LEU A N 1
ATOM 658 C CA . LEU A 1 81 ? -10.865 11.368 10.798 1.00 83.75 81 LEU A CA 1
ATOM 659 C C . LEU A 1 81 ? -9.609 12.110 11.274 1.00 83.75 81 LEU A C 1
ATOM 661 O O . LEU A 1 81 ? -9.475 12.410 12.455 1.00 83.75 81 LEU A O 1
ATOM 665 N N . ILE A 1 82 ? -8.705 12.439 10.348 1.00 83.44 82 ILE A N 1
ATOM 666 C CA . ILE A 1 82 ? -7.443 13.131 10.661 1.00 83.44 82 ILE A CA 1
ATOM 667 C C . ILE A 1 82 ? -7.565 14.662 10.629 1.00 83.44 82 ILE A C 1
ATOM 669 O O . ILE A 1 82 ? -6.588 15.338 10.936 1.00 83.44 82 ILE A O 1
ATOM 673 N N . LYS A 1 83 ? -8.721 15.219 10.225 1.00 77.50 83 LYS A N 1
ATOM 674 C CA . LYS A 1 83 ? -9.027 16.668 10.130 1.00 77.50 83 LYS A CA 1
ATOM 675 C C . LYS A 1 83 ? -7.951 17.518 9.423 1.00 77.50 83 LYS A C 1
ATOM 677 O O . LYS A 1 83 ? -7.853 18.720 9.645 1.00 77.50 83 LYS A O 1
ATOM 682 N N . GLY A 1 84 ? -7.117 16.906 8.579 1.00 66.00 84 GLY A N 1
ATOM 683 C CA . GLY A 1 84 ? -5.968 17.567 7.948 1.00 66.00 84 GLY A CA 1
ATOM 684 C C . GLY A 1 84 ? -4.811 17.926 8.895 1.00 66.00 84 GLY A C 1
ATOM 685 O O . GLY A 1 84 ? -3.919 18.677 8.492 1.00 66.00 84 GLY A O 1
ATOM 686 N N . ASP A 1 85 ? -4.795 17.393 10.120 1.00 72.50 85 ASP A N 1
ATOM 687 C CA . ASP A 1 85 ? -3.758 17.658 11.114 1.00 72.50 85 ASP A CA 1
ATOM 688 C C . ASP A 1 85 ? -2.381 17.196 10.609 1.00 72.50 85 ASP A C 1
ATOM 690 O O . ASP A 1 85 ? -2.167 16.042 10.219 1.00 72.50 85 ASP A O 1
ATOM 694 N N . ALA A 1 86 ? -1.424 18.125 10.618 1.00 67.00 86 ALA A N 1
ATOM 695 C CA . ALA A 1 86 ? -0.063 17.888 10.159 1.00 67.00 86 ALA A CA 1
ATOM 696 C C . ALA A 1 86 ? 0.652 16.778 10.951 1.00 67.00 86 ALA A C 1
ATOM 698 O O . ALA A 1 86 ? 1.550 16.140 10.402 1.00 67.00 86 ALA A O 1
ATOM 699 N N . ARG A 1 87 ? 0.237 16.506 12.197 1.00 73.56 87 ARG A N 1
ATOM 700 C CA . ARG A 1 87 ? 0.802 15.458 13.066 1.00 73.56 87 ARG A CA 1
ATOM 701 C C . ARG A 1 87 ? 0.573 14.045 12.526 1.00 73.56 87 ARG A C 1
ATOM 703 O O . ARG A 1 87 ? 1.391 13.163 12.775 1.00 73.56 87 ARG A O 1
ATOM 710 N N . TYR A 1 88 ? -0.494 13.846 11.752 1.00 73.44 88 TYR A N 1
ATOM 711 C CA . TYR A 1 88 ? -0.844 12.556 11.147 1.00 73.44 88 TYR A CA 1
ATOM 712 C C . TYR A 1 88 ? -0.458 12.459 9.672 1.00 73.44 88 TYR A C 1
ATOM 714 O O . TYR A 1 88 ? -0.702 11.433 9.034 1.00 73.44 88 TYR A O 1
ATOM 722 N N . LYS A 1 89 ? 0.177 13.495 9.107 1.00 65.31 89 LYS A N 1
ATOM 723 C CA . LYS A 1 89 ? 0.786 13.365 7.785 1.00 65.31 89 LYS A CA 1
ATOM 724 C C . LYS A 1 89 ? 1.914 12.353 7.900 1.00 65.31 89 LYS A C 1
ATOM 726 O O . LYS A 1 89 ? 2.893 12.570 8.613 1.00 65.31 89 LYS A O 1
ATOM 731 N N . THR A 1 90 ? 1.783 11.244 7.175 1.00 57.75 90 THR A N 1
ATOM 732 C CA . THR A 1 90 ? 2.898 10.328 6.958 1.00 57.75 90 THR A CA 1
ATOM 733 C C . THR A 1 90 ? 4.070 11.170 6.488 1.00 57.75 90 THR A C 1
ATOM 735 O O . THR A 1 90 ? 3.935 11.865 5.476 1.00 57.75 90 THR A O 1
ATOM 738 N N . LYS A 1 91 ? 5.192 11.145 7.224 1.00 52.28 91 LYS A N 1
ATOM 739 C CA . LYS A 1 91 ? 6.451 11.693 6.719 1.00 52.28 91 LYS A CA 1
ATOM 740 C C . LYS A 1 91 ? 6.607 11.080 5.337 1.00 52.28 91 LYS A C 1
ATOM 742 O O . LYS A 1 91 ? 6.737 9.858 5.237 1.00 52.28 91 LYS A O 1
ATOM 747 N N . SER A 1 92 ? 6.475 11.896 4.286 1.00 46.72 92 SER A N 1
ATOM 748 C CA . SER A 1 92 ? 6.859 11.457 2.952 1.00 46.72 92 SER A CA 1
ATOM 749 C C . SER A 1 92 ? 8.227 10.850 3.156 1.00 46.72 92 SER A C 1
ATOM 751 O O . SER A 1 92 ? 9.069 11.487 3.790 1.00 46.72 92 SER A O 1
ATOM 753 N N . SER A 1 93 ? 8.416 9.600 2.741 1.00 43.84 93 SER A N 1
ATOM 754 C CA . SER A 1 93 ? 9.754 9.046 2.648 1.00 43.84 93 SER A CA 1
ATOM 755 C C . SER A 1 93 ? 10.532 10.111 1.892 1.00 43.84 93 SER A C 1
ATOM 757 O O . SER A 1 93 ? 10.205 10.385 0.735 1.00 43.84 93 SER A O 1
ATOM 759 N N . THR A 1 94 ? 11.432 10.824 2.564 1.00 43.09 94 THR A N 1
ATOM 760 C CA . THR A 1 94 ? 12.343 11.710 1.866 1.00 43.09 94 THR A CA 1
ATOM 761 C C . THR A 1 94 ? 13.197 10.729 1.093 1.00 43.09 94 THR A C 1
ATOM 763 O O . THR A 1 94 ? 14.121 10.134 1.638 1.00 43.09 94 THR A O 1
ATOM 766 N N . ILE A 1 95 ? 12.789 10.424 -0.139 1.00 49.72 95 ILE A N 1
ATOM 767 C CA . ILE A 1 95 ? 13.690 9.846 -1.117 1.00 49.72 95 ILE A CA 1
ATOM 768 C C . ILE A 1 95 ? 14.804 10.878 -1.137 1.00 49.72 95 ILE A C 1
ATOM 770 O O . ILE A 1 95 ? 14.543 12.020 -1.521 1.00 49.72 95 ILE A O 1
ATOM 774 N N . SER A 1 96 ? 15.971 10.540 -0.576 1.00 47.28 96 SER A N 1
ATOM 775 C CA . SER A 1 96 ? 17.128 11.428 -0.621 1.00 47.28 96 SER A CA 1
ATOM 776 C C . SER A 1 96 ? 17.240 11.892 -2.058 1.00 47.28 96 SER A C 1
ATOM 778 O O . SER A 1 96 ? 17.382 11.065 -2.960 1.00 47.28 96 SER A O 1
ATOM 780 N N . GLN A 1 97 ? 17.053 13.192 -2.281 1.00 54.22 97 GLN A N 1
ATOM 781 C CA . GLN A 1 97 ? 17.194 13.755 -3.607 1.00 54.22 97 GLN A CA 1
ATOM 782 C C . GLN A 1 97 ? 18.644 13.505 -4.000 1.00 54.22 97 GLN A C 1
ATOM 784 O O . GLN A 1 97 ? 19.549 14.138 -3.462 1.00 54.22 97 GLN A O 1
ATOM 789 N N . THR A 1 98 ? 18.863 12.527 -4.881 1.00 56.88 98 THR A N 1
ATOM 790 C CA . THR A 1 98 ? 20.174 12.289 -5.476 1.00 56.88 98 THR A CA 1
ATOM 791 C C . THR A 1 98 ? 20.614 13.609 -6.088 1.00 56.88 98 THR A C 1
ATOM 793 O O . THR A 1 98 ? 19.867 14.206 -6.877 1.00 56.88 98 THR A O 1
ATOM 796 N N . SER A 1 99 ? 21.788 14.085 -5.691 1.00 66.69 99 SER A N 1
ATOM 797 C CA . SER A 1 99 ? 22.343 15.348 -6.163 1.00 66.69 99 SER A CA 1
ATOM 798 C C . SER A 1 99 ? 22.406 15.364 -7.696 1.00 66.69 99 SER A C 1
ATOM 800 O O . SER A 1 99 ? 22.479 14.320 -8.350 1.00 66.69 99 SER A O 1
ATOM 802 N N . GLN A 1 100 ? 22.403 16.551 -8.309 1.00 70.69 100 GLN A N 1
ATOM 803 C CA . GLN A 1 100 ? 22.514 16.663 -9.772 1.00 70.69 100 GLN A CA 1
ATOM 804 C C . GLN A 1 100 ? 23.773 15.963 -10.318 1.00 70.69 100 GLN A C 1
ATOM 806 O O . GLN A 1 100 ? 23.753 15.418 -11.424 1.00 70.69 100 GLN A O 1
ATOM 811 N N . GLN A 1 101 ? 24.853 15.943 -9.531 1.00 72.56 101 GLN A N 1
ATOM 812 C CA . GLN A 1 101 ? 26.103 15.266 -9.867 1.00 72.56 101 GLN A CA 1
ATOM 813 C C . GLN A 1 101 ? 25.951 13.740 -9.863 1.00 72.56 101 GLN A C 1
ATOM 815 O O . GLN A 1 101 ? 26.365 13.090 -10.823 1.00 72.56 101 GLN A O 1
ATOM 820 N N . GLU A 1 102 ? 25.297 13.170 -8.850 1.00 73.06 102 GLU A N 1
ATOM 821 C CA . GLU A 1 102 ? 25.002 11.732 -8.800 1.00 73.06 102 GLU A CA 1
ATOM 822 C C . GLU A 1 102 ? 24.065 11.313 -9.937 1.00 73.06 102 GLU A C 1
ATOM 824 O O . GLU A 1 102 ? 24.322 10.318 -10.609 1.00 73.06 102 GLU A O 1
ATOM 829 N N . GLN A 1 103 ? 23.035 12.110 -10.247 1.00 72.69 103 GLN A N 1
ATOM 830 C CA . GLN A 1 103 ? 22.147 11.836 -11.386 1.00 72.69 103 GLN A CA 1
ATOM 831 C C . GLN A 1 103 ? 22.894 11.817 -12.723 1.00 72.69 103 GLN A C 1
ATOM 833 O O . GLN A 1 103 ? 22.575 11.016 -13.604 1.00 72.69 103 GLN A O 1
ATOM 838 N N . LYS A 1 104 ? 23.877 12.709 -12.900 1.00 78.12 104 LYS A N 1
ATOM 839 C CA . LYS A 1 104 ? 24.732 12.717 -14.091 1.00 78.12 104 LYS A CA 1
ATOM 840 C C . LYS A 1 104 ? 25.601 11.460 -14.139 1.00 78.12 104 LYS A C 1
ATOM 842 O O . LYS A 1 104 ? 25.647 10.821 -15.184 1.00 78.12 104 LYS A O 1
ATOM 847 N N . SER A 1 105 ? 26.219 11.088 -13.019 1.00 83.44 105 SER A N 1
ATOM 848 C CA . SER A 1 105 ? 27.040 9.876 -12.910 1.00 83.44 105 SER A CA 1
ATOM 849 C C . SER A 1 105 ? 26.246 8.619 -13.269 1.00 83.44 105 SER A C 1
ATOM 851 O O . SER A 1 105 ? 26.671 7.850 -14.123 1.00 83.44 105 SER A O 1
ATOM 853 N N . LEU A 1 106 ? 25.044 8.467 -12.709 1.00 81.44 106 LEU A N 1
ATOM 854 C CA . LEU A 1 106 ? 24.159 7.325 -12.964 1.00 81.44 106 LEU A CA 1
ATOM 855 C C . LEU A 1 106 ? 23.716 7.234 -14.427 1.00 81.44 106 LEU A C 1
ATOM 857 O O . LEU A 1 106 ? 23.608 6.145 -14.985 1.00 81.44 106 LEU A O 1
ATOM 861 N N . LYS A 1 107 ? 23.455 8.379 -15.072 1.00 84.19 107 LYS A N 1
ATOM 862 C CA . LYS A 1 107 ? 23.116 8.411 -16.502 1.00 84.19 107 LYS A CA 1
ATOM 863 C C . LYS A 1 107 ? 24.274 7.923 -17.363 1.00 84.19 107 LYS A C 1
ATOM 865 O O . LYS A 1 107 ? 24.028 7.211 -18.332 1.00 84.19 107 LYS A O 1
ATOM 870 N N . GLU A 1 108 ? 25.502 8.319 -17.043 1.00 87.50 108 GLU A N 1
ATOM 871 C CA . GLU A 1 108 ? 26.682 7.873 -17.787 1.00 87.50 108 GLU A CA 1
ATOM 872 C C . GLU A 1 108 ? 26.997 6.397 -17.514 1.00 87.50 108 GLU A C 1
ATOM 874 O O . GLU A 1 108 ? 27.233 5.648 -18.460 1.00 87.50 108 GLU A O 1
ATOM 879 N N . GLU A 1 109 ? 26.878 5.941 -16.265 1.00 88.50 109 GLU A N 1
ATOM 880 C CA . GLU A 1 109 ? 27.019 4.527 -15.898 1.00 88.50 109 GLU A CA 1
ATOM 881 C C . GLU A 1 109 ? 26.001 3.645 -16.636 1.00 88.50 109 GLU A C 1
ATOM 883 O O . GLU A 1 109 ? 26.370 2.655 -17.266 1.00 88.50 109 GLU A O 1
ATOM 888 N N . PHE A 1 110 ? 24.727 4.048 -16.663 1.00 89.88 110 PHE A N 1
ATOM 889 C CA . PHE A 1 110 ? 23.688 3.323 -17.395 1.00 89.88 110 PHE A CA 1
ATOM 890 C C . PHE A 1 110 ? 23.948 3.283 -18.909 1.00 89.88 110 PHE A C 1
ATOM 892 O O . PHE A 1 110 ? 23.720 2.257 -19.550 1.00 89.88 110 PHE A O 1
ATOM 899 N N . LYS A 1 111 ? 24.430 4.383 -19.506 1.00 88.56 111 LYS A N 1
ATOM 900 C CA . LYS A 1 111 ? 24.781 4.422 -20.938 1.00 88.56 111 LYS A CA 1
ATOM 901 C C . LYS A 1 111 ? 25.970 3.525 -21.276 1.00 88.56 111 LYS A C 1
ATOM 903 O O . LYS A 1 111 ? 26.021 3.023 -22.397 1.00 88.56 111 LYS A O 1
ATOM 908 N N . ALA A 1 112 ? 26.903 3.352 -20.340 1.00 91.81 112 ALA A N 1
ATOM 909 C CA . ALA A 1 112 ? 28.078 2.505 -20.514 1.00 91.81 112 ALA A CA 1
ATOM 910 C C . ALA A 1 112 ? 27.739 1.004 -20.503 1.00 91.81 112 ALA A C 1
ATOM 912 O O . ALA A 1 112 ? 28.536 0.197 -20.982 1.00 91.81 112 ALA A O 1
ATOM 913 N N . LEU A 1 113 ? 26.560 0.618 -20.000 1.00 93.69 113 LEU A N 1
ATOM 914 C CA . LEU A 1 113 ? 26.115 -0.770 -20.036 1.00 93.69 113 LEU A CA 1
ATOM 915 C C . LEU A 1 113 ? 25.902 -1.261 -21.485 1.00 93.69 113 LEU A C 1
ATOM 917 O O . LEU A 1 113 ? 25.381 -0.525 -22.339 1.00 93.69 113 LEU A O 1
ATOM 921 N N . PRO A 1 114 ? 26.237 -2.529 -21.782 1.00 94.12 114 PRO A N 1
ATOM 922 C CA . PRO A 1 114 ? 25.933 -3.131 -23.073 1.00 94.12 114 PRO A CA 1
ATOM 923 C C . PRO A 1 114 ? 24.425 -3.170 -23.345 1.00 94.12 114 PRO A C 1
ATOM 925 O O . PRO A 1 114 ? 23.601 -3.152 -22.427 1.00 94.12 114 PRO A O 1
ATOM 928 N N . LEU A 1 115 ? 24.054 -3.233 -24.624 1.00 94.31 115 LEU A N 1
ATOM 929 C CA . LEU A 1 115 ? 22.663 -3.432 -25.030 1.00 94.31 115 LEU A CA 1
ATOM 930 C C . LEU A 1 115 ? 22.178 -4.823 -24.610 1.00 94.31 115 LEU A C 1
ATOM 932 O O . LEU A 1 115 ? 22.918 -5.801 -24.699 1.00 94.31 115 LEU A O 1
ATOM 936 N N . TYR A 1 116 ? 20.924 -4.904 -24.173 1.00 93.69 116 TYR A N 1
ATOM 937 C CA . TYR A 1 116 ? 20.307 -6.168 -23.783 1.00 93.69 116 TYR A CA 1
ATOM 938 C C . TYR A 1 116 ? 20.005 -7.039 -25.009 1.00 93.69 116 TYR A C 1
ATOM 940 O O . TYR A 1 116 ? 19.319 -6.595 -25.925 1.00 93.69 116 TYR A O 1
ATOM 948 N N . ASP A 1 117 ? 20.470 -8.286 -25.028 1.00 92.00 117 ASP A N 1
ATOM 949 C CA . ASP A 1 117 ? 20.186 -9.227 -26.117 1.00 92.00 117 ASP A CA 1
ATOM 950 C C . ASP A 1 117 ? 18.802 -9.873 -25.911 1.00 92.00 117 ASP A C 1
ATOM 952 O O . ASP A 1 117 ? 18.625 -10.786 -25.095 1.00 92.00 117 ASP A O 1
ATOM 956 N N . LEU A 1 118 ? 17.800 -9.376 -26.646 1.00 91.50 118 LEU A N 1
ATOM 957 C CA . LEU A 1 118 ? 16.424 -9.877 -26.587 1.00 91.50 118 LEU A CA 1
ATOM 958 C C . LEU A 1 118 ? 16.306 -11.340 -27.034 1.00 91.50 118 LEU A C 1
ATOM 960 O O . LEU A 1 118 ? 15.470 -12.066 -26.489 1.00 91.50 118 LEU A O 1
ATOM 964 N N . ASP A 1 119 ? 17.147 -11.791 -27.966 1.00 87.06 119 ASP A N 1
ATOM 965 C CA . ASP A 1 119 ? 17.116 -13.160 -28.488 1.00 87.06 119 ASP A CA 1
ATOM 966 C C . ASP A 1 119 ? 17.714 -14.144 -27.470 1.00 87.06 119 ASP A C 1
ATOM 968 O O . ASP A 1 119 ? 17.261 -15.287 -27.327 1.00 87.06 119 ASP A O 1
ATOM 972 N N . LYS A 1 120 ? 18.694 -13.689 -26.678 1.00 87.44 120 LYS A N 1
ATOM 973 C CA . LYS A 1 120 ? 19.337 -14.487 -25.621 1.00 87.44 120 LYS A CA 1
ATOM 974 C C . LYS A 1 120 ? 18.712 -14.327 -24.235 1.00 87.44 120 LYS A C 1
ATOM 976 O O . LYS A 1 120 ? 19.177 -14.978 -23.296 1.00 87.44 120 LYS A O 1
ATOM 981 N N . SER A 1 121 ? 17.620 -13.581 -24.102 1.00 88.62 121 SER A N 1
ATOM 982 C CA . SER A 1 121 ? 16.969 -13.326 -22.815 1.00 88.62 121 SER A CA 1
ATOM 983 C C . SER A 1 121 ? 16.410 -14.587 -22.137 1.00 88.62 121 SER A C 1
ATOM 985 O O . SER A 1 121 ? 15.414 -15.170 -22.571 1.00 88.62 121 SER A O 1
ATOM 987 N N . GLN A 1 122 ? 16.993 -14.978 -21.000 1.00 88.44 122 GLN A N 1
ATOM 988 C CA . GLN A 1 122 ? 16.418 -16.016 -20.133 1.00 88.44 122 GLN A CA 1
ATOM 989 C C . GLN A 1 122 ? 15.135 -15.533 -19.433 1.00 88.44 122 GLN A C 1
ATOM 991 O O . GLN A 1 122 ? 14.194 -16.309 -19.251 1.00 88.44 122 GLN A O 1
ATOM 996 N N . LEU A 1 123 ? 15.072 -14.244 -19.083 1.00 89.00 123 LEU A N 1
ATOM 997 C CA . LEU A 1 123 ? 13.917 -13.616 -18.437 1.00 89.00 123 LEU A CA 1
ATOM 998 C C . LEU A 1 123 ? 12.647 -13.741 -19.290 1.00 89.00 123 LEU A C 1
ATOM 1000 O O . LEU A 1 123 ? 11.591 -14.096 -18.766 1.00 89.00 123 LEU A O 1
ATOM 1004 N N . LEU A 1 124 ? 12.759 -13.462 -20.592 1.00 90.62 124 LEU A N 1
ATOM 1005 C CA . LEU A 1 124 ? 11.636 -13.533 -21.525 1.00 90.62 124 LEU A CA 1
ATOM 1006 C C . LEU A 1 124 ? 11.254 -14.984 -21.831 1.00 90.62 124 LEU A C 1
ATOM 1008 O O . LEU A 1 124 ? 10.077 -15.334 -21.733 1.00 90.62 124 LEU A O 1
ATOM 1012 N N . ARG A 1 125 ? 12.246 -15.851 -22.094 1.00 88.88 125 ARG A N 1
ATOM 1013 C CA . ARG A 1 125 ? 12.014 -17.284 -22.352 1.00 88.88 125 ARG A CA 1
ATOM 1014 C C . ARG A 1 125 ? 11.279 -17.973 -21.204 1.00 88.88 125 ARG A C 1
ATOM 1016 O O . ARG A 1 125 ? 10.281 -18.641 -21.445 1.00 88.88 125 ARG A O 1
ATOM 1023 N N . SER A 1 126 ? 11.726 -17.765 -19.963 1.00 90.94 126 SER A N 1
ATOM 1024 C CA . SER A 1 126 ? 11.096 -18.352 -18.764 1.00 90.94 126 SER A CA 1
ATOM 1025 C C . SER A 1 126 ? 9.645 -17.912 -18.543 1.00 90.94 126 SER A C 1
ATOM 1027 O O . SER A 1 126 ? 8.898 -18.610 -17.866 1.00 90.94 126 SER A O 1
ATOM 1029 N N . ARG A 1 127 ? 9.228 -16.778 -19.118 1.00 90.19 127 ARG A N 1
ATOM 1030 C CA . ARG A 1 127 ? 7.861 -16.243 -19.013 1.00 90.19 127 ARG A CA 1
ATOM 1031 C C . ARG A 1 127 ? 7.019 -16.479 -20.269 1.00 90.19 127 ARG A C 1
ATOM 1033 O O . ARG A 1 127 ? 5.896 -15.991 -20.333 1.00 90.19 127 ARG A O 1
ATOM 1040 N N . GLY A 1 128 ? 7.551 -17.184 -21.271 1.00 91.19 128 GLY A N 1
ATOM 1041 C CA . GLY A 1 128 ? 6.869 -17.396 -22.551 1.00 91.19 128 GLY A CA 1
ATOM 1042 C C . GLY A 1 128 ? 6.644 -16.107 -23.352 1.00 91.19 128 GLY A C 1
ATOM 1043 O O . GLY A 1 128 ? 5.736 -16.049 -24.177 1.00 91.19 128 GLY A O 1
ATOM 1044 N N . ILE A 1 129 ? 7.443 -15.063 -23.107 1.00 90.88 129 ILE A N 1
ATOM 1045 C CA . ILE A 1 129 ? 7.318 -13.765 -23.779 1.00 90.88 129 ILE A CA 1
ATOM 1046 C C . ILE A 1 129 ? 8.285 -13.725 -24.966 1.00 90.88 129 ILE A C 1
ATOM 1048 O O . ILE A 1 129 ? 9.467 -14.033 -24.823 1.00 90.88 129 ILE A O 1
ATOM 1052 N N . GLN A 1 130 ? 7.807 -13.319 -26.144 1.00 89.38 130 GLN A N 1
ATOM 1053 C CA . GLN A 1 130 ? 8.667 -13.183 -27.322 1.00 89.38 130 GLN A CA 1
ATOM 1054 C C . GLN A 1 130 ? 9.467 -11.872 -27.286 1.00 89.38 130 GLN A C 1
ATOM 1056 O O . GLN A 1 130 ? 8.911 -10.798 -27.064 1.00 89.38 130 GLN A O 1
ATOM 1061 N N . GLY A 1 131 ? 10.770 -11.939 -27.576 1.00 86.62 131 GLY A N 1
ATO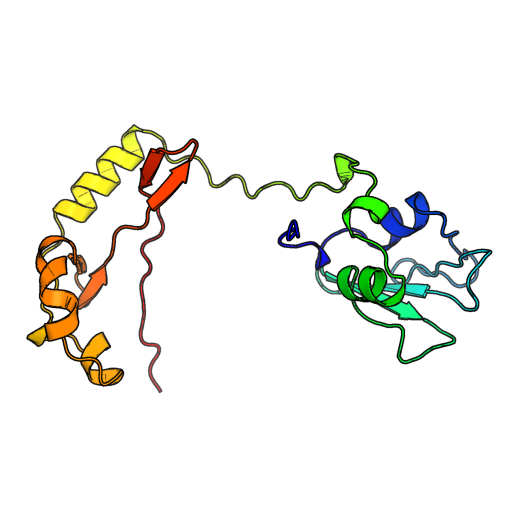M 1062 C CA . GLY A 1 131 ? 11.633 -10.751 -27.662 1.00 86.62 131 GLY A CA 1
ATOM 1063 C C . GLY A 1 131 ? 11.204 -9.753 -28.742 1.00 86.62 131 GLY A C 1
ATOM 1064 O O . GLY A 1 131 ? 11.431 -8.554 -28.607 1.00 86.62 131 GLY A O 1
ATOM 1065 N N . THR A 1 132 ? 10.502 -10.214 -29.779 1.00 90.50 132 THR A N 1
ATOM 1066 C CA . THR A 1 132 ? 9.983 -9.386 -30.879 1.00 90.50 132 THR A CA 1
ATOM 1067 C C . THR A 1 132 ? 9.108 -8.225 -30.406 1.00 90.50 132 THR A C 1
ATOM 1069 O O . THR A 1 132 ? 9.182 -7.150 -31.002 1.00 90.50 132 THR A O 1
ATOM 1072 N N . PHE A 1 133 ? 8.364 -8.390 -29.305 1.00 90.25 133 PHE A N 1
ATOM 1073 C CA . PHE A 1 133 ? 7.534 -7.333 -28.713 1.00 90.25 133 PHE A CA 1
ATOM 1074 C C . PHE A 1 133 ? 8.337 -6.117 -28.238 1.00 90.25 133 PHE A C 1
ATOM 1076 O O . PHE A 1 133 ? 7.793 -5.019 -28.153 1.00 90.25 133 PHE A O 1
ATOM 1083 N N . PHE A 1 134 ? 9.630 -6.290 -27.955 1.00 90.56 134 PHE A N 1
ATOM 1084 C CA . PHE A 1 134 ? 10.484 -5.243 -27.397 1.00 90.56 134 PHE A CA 1
ATOM 1085 C C . PHE A 1 134 ? 11.485 -4.663 -28.399 1.00 90.56 134 PHE A C 1
ATOM 1087 O O . PHE A 1 134 ? 12.291 -3.814 -28.020 1.00 90.56 134 PHE A O 1
ATOM 1094 N N . LYS A 1 135 ? 11.438 -5.060 -29.681 1.00 89.25 135 LYS A N 1
ATOM 1095 C CA . LYS A 1 135 ? 12.393 -4.585 -30.701 1.00 89.25 135 LYS A CA 1
ATOM 1096 C C . LYS A 1 135 ? 12.437 -3.060 -30.830 1.00 89.25 135 LYS A C 1
ATOM 1098 O O . LYS A 1 135 ? 13.515 -2.502 -31.006 1.00 89.25 135 LYS A O 1
ATOM 1103 N N . SER A 1 136 ? 11.299 -2.378 -30.691 1.00 92.00 136 SER A N 1
ATOM 1104 C CA . SER A 1 136 ? 11.224 -0.907 -30.700 1.00 92.00 136 SER A CA 1
ATOM 1105 C C . SER A 1 136 ? 12.004 -0.252 -29.554 1.00 92.00 136 SER A C 1
ATOM 1107 O O . SER A 1 136 ? 12.415 0.899 -29.673 1.00 92.00 136 SER A O 1
ATOM 1109 N N . TYR A 1 137 ? 12.244 -0.986 -28.467 1.00 89.50 137 TYR A N 1
ATOM 1110 C CA . TYR A 1 137 ? 12.952 -0.520 -27.279 1.00 89.50 137 TYR A CA 1
ATOM 1111 C C . TYR A 1 137 ? 14.399 -1.014 -27.205 1.00 89.50 137 TYR A C 1
ATOM 1113 O O . TYR A 1 137 ? 15.092 -0.653 -26.259 1.0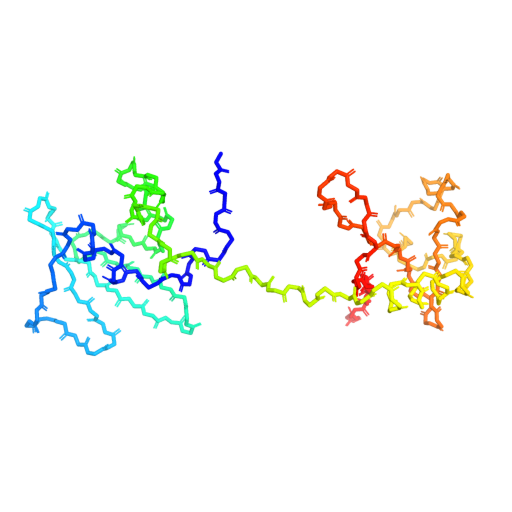0 89.50 137 TYR A O 1
ATOM 1121 N N . GLN A 1 138 ? 14.887 -1.790 -28.183 1.00 89.12 138 GLN A N 1
ATOM 1122 C CA . GLN A 1 138 ? 16.214 -2.428 -28.167 1.00 89.12 138 GLN A CA 1
ATOM 1123 C C . GLN A 1 138 ? 17.343 -1.464 -27.764 1.00 89.12 138 GLN A C 1
ATOM 1125 O O . GLN A 1 138 ? 18.208 -1.820 -26.973 1.00 89.12 138 GLN A O 1
ATOM 1130 N N . ASN A 1 139 ? 17.302 -0.221 -28.251 1.00 88.88 139 ASN A N 1
ATOM 1131 C CA . ASN A 1 139 ? 18.324 0.800 -27.987 1.00 88.88 139 ASN A CA 1
ATOM 1132 C C . ASN A 1 139 ? 18.276 1.393 -26.563 1.00 88.88 139 ASN A C 1
ATOM 1134 O O . ASN A 1 139 ? 19.190 2.113 -26.150 1.00 88.88 139 ASN A O 1
ATOM 1138 N N . SER A 1 140 ? 17.206 1.123 -25.818 1.00 88.62 140 SER A N 1
ATOM 1139 C CA . SER A 1 140 ? 16.958 1.616 -24.460 1.00 88.62 140 SER A CA 1
ATOM 1140 C C . SER A 1 140 ? 17.119 0.535 -23.390 1.00 88.62 140 SER A C 1
ATOM 1142 O O . SER A 1 140 ? 17.167 0.870 -22.207 1.00 88.62 140 SER A O 1
ATOM 1144 N N . LEU A 1 141 ? 17.210 -0.738 -23.783 1.00 92.06 141 LEU A N 1
ATOM 1145 C CA . LEU A 1 141 ? 17.386 -1.862 -22.868 1.00 92.06 141 LEU A CA 1
ATOM 1146 C C . LEU A 1 141 ? 18.873 -2.164 -22.690 1.00 92.06 141 LEU A C 1
ATOM 1148 O O . LEU A 1 141 ? 19.614 -2.309 -23.666 1.00 92.06 141 LEU A O 1
ATOM 1152 N N . ARG A 1 142 ? 19.309 -2.271 -21.437 1.00 93.88 142 ARG A N 1
ATOM 1153 C CA . ARG A 1 142 ? 20.704 -2.533 -21.073 1.00 93.88 142 ARG A CA 1
ATOM 1154 C C . ARG A 1 142 ? 20.836 -3.855 -20.331 1.00 93.88 142 ARG A C 1
ATOM 1156 O O . ARG A 1 142 ? 19.845 -4.375 -19.821 1.00 93.88 142 ARG A O 1
ATOM 1163 N N . THR A 1 143 ? 22.049 -4.389 -20.266 1.00 93.25 143 THR A N 1
ATOM 1164 C CA . THR A 1 143 ? 22.370 -5.571 -19.459 1.00 93.25 143 THR A CA 1
ATOM 1165 C C . THR A 1 143 ? 23.496 -5.287 -18.477 1.00 93.25 143 THR A C 1
ATOM 1167 O O . THR A 1 143 ? 24.439 -4.574 -18.812 1.00 93.25 143 THR A O 1
ATOM 1170 N N . ASP A 1 144 ? 23.420 -5.869 -17.283 1.00 90.00 144 ASP A N 1
ATOM 1171 C CA . ASP A 1 144 ? 24.553 -5.918 -16.356 1.00 90.00 144 ASP A CA 1
ATOM 1172 C C . ASP A 1 144 ? 25.477 -7.118 -16.652 1.00 90.00 144 ASP A C 1
ATOM 1174 O O . ASP A 1 144 ? 25.245 -7.908 -17.575 1.00 90.00 144 ASP A O 1
ATOM 1178 N N . GLN A 1 145 ? 26.529 -7.266 -15.843 1.00 90.12 145 GLN A N 1
ATOM 1179 C CA . GLN A 1 145 ? 27.508 -8.358 -15.933 1.00 90.12 145 GLN A CA 1
ATOM 1180 C C . GLN A 1 145 ? 26.911 -9.750 -15.655 1.00 90.12 145 GLN A C 1
ATOM 1182 O O . GLN A 1 145 ? 27.539 -10.762 -15.959 1.00 90.12 145 GLN A O 1
ATOM 1187 N N . HIS A 1 146 ? 25.706 -9.815 -15.089 1.00 88.19 146 HIS A N 1
ATOM 1188 C CA . HIS A 1 146 ? 24.996 -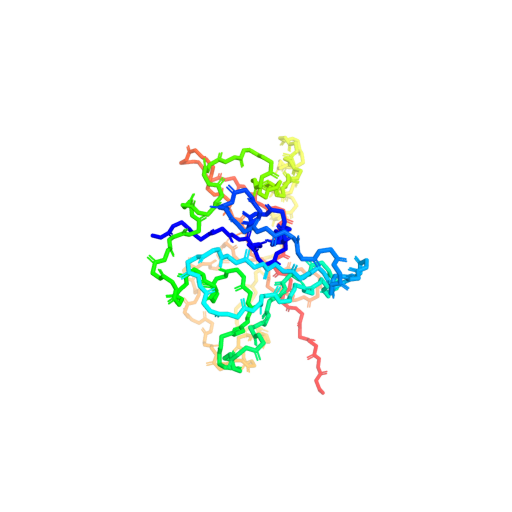11.046 -14.754 1.00 88.19 146 HIS A CA 1
ATOM 1189 C C . HIS A 1 146 ? 23.865 -11.360 -15.743 1.00 88.19 146 HIS A C 1
ATOM 1191 O O . HIS A 1 146 ? 23.056 -12.249 -15.479 1.00 88.19 146 HIS A O 1
ATOM 1197 N N . ASN A 1 147 ? 23.808 -10.662 -16.883 1.00 85.50 147 ASN A N 1
ATOM 1198 C CA . ASN A 1 147 ? 22.768 -10.812 -17.902 1.00 85.50 147 ASN A CA 1
ATOM 1199 C C . ASN A 1 147 ? 21.350 -10.431 -17.416 1.00 85.50 147 ASN A C 1
ATOM 1201 O O . ASN A 1 147 ? 20.342 -10.895 -17.966 1.00 85.50 147 ASN A O 1
ATOM 1205 N N . ASN A 1 148 ? 21.250 -9.593 -16.376 1.00 89.06 148 ASN A N 1
ATOM 1206 C CA . ASN A 1 148 ? 19.971 -9.052 -15.924 1.00 89.06 148 ASN A CA 1
ATOM 1207 C C . ASN A 1 148 ? 19.532 -7.905 -16.837 1.00 89.06 148 ASN A C 1
ATOM 1209 O O . ASN A 1 148 ? 20.345 -7.101 -17.289 1.00 89.06 148 ASN A O 1
ATOM 1213 N N . LEU A 1 149 ? 18.222 -7.794 -17.063 1.00 90.50 149 LEU A N 1
ATOM 1214 C CA . LEU A 1 149 ? 17.644 -6.667 -17.787 1.00 90.50 149 LEU A CA 1
ATOM 1215 C C . LEU A 1 149 ? 17.698 -5.400 -16.923 1.00 90.50 149 LEU A C 1
ATOM 1217 O O . LEU A 1 149 ? 17.048 -5.329 -15.880 1.00 90.50 149 LEU A O 1
ATOM 1221 N N . CYS A 1 150 ? 18.410 -4.383 -17.398 1.00 89.88 150 CYS A N 1
ATOM 1222 C CA . CYS A 1 150 ? 18.490 -3.065 -16.783 1.00 89.88 150 CYS A CA 1
ATOM 1223 C C . CYS A 1 150 ? 17.651 -2.068 -17.587 1.00 89.88 150 CYS A C 1
ATOM 1225 O O . CYS A 1 150 ? 17.885 -1.845 -18.779 1.00 89.88 150 CYS A O 1
ATOM 1227 N N . VAL A 1 151 ? 16.687 -1.436 -16.917 1.00 88.62 151 VAL A N 1
ATOM 1228 C CA . VAL A 1 151 ? 15.821 -0.403 -17.496 1.00 88.62 151 VAL A CA 1
ATOM 1229 C C . VAL A 1 151 ? 15.913 0.886 -16.686 1.00 88.62 151 VAL A C 1
ATOM 1231 O O . VAL A 1 151 ? 15.987 0.826 -15.455 1.00 88.62 151 VAL A O 1
ATOM 1234 N N . PRO A 1 152 ? 15.900 2.055 -17.345 1.00 79.19 152 PRO A N 1
ATOM 1235 C CA . PRO A 1 152 ? 15.916 3.320 -16.642 1.00 79.19 152 PRO A CA 1
ATOM 1236 C C . PRO A 1 152 ? 14.548 3.565 -16.000 1.00 79.19 152 PRO A C 1
ATOM 1238 O O . PRO A 1 152 ? 13.514 3.430 -16.656 1.00 79.19 152 PRO A O 1
ATOM 1241 N N . ASN A 1 153 ? 14.531 3.937 -14.722 1.00 74.62 153 ASN A N 1
ATOM 1242 C CA . ASN A 1 153 ? 13.309 4.338 -14.034 1.00 74.62 153 ASN A CA 1
ATOM 1243 C C . ASN A 1 153 ? 13.249 5.867 -13.954 1.00 74.62 153 ASN A C 1
ATOM 1245 O O . ASN A 1 153 ? 14.253 6.498 -13.633 1.00 74.62 153 ASN A O 1
ATOM 1249 N N . TYR A 1 154 ? 12.091 6.464 -14.233 1.00 67.94 154 TYR A N 1
ATOM 1250 C CA . TYR A 1 154 ? 11.901 7.912 -14.182 1.00 67.94 154 TYR A CA 1
ATOM 1251 C C . TYR A 1 154 ? 10.804 8.265 -13.178 1.00 67.94 154 TYR A C 1
ATOM 1253 O O . TYR A 1 154 ? 9.695 7.739 -13.243 1.00 67.94 154 TYR A O 1
ATOM 1261 N N . LEU A 1 155 ? 11.094 9.201 -12.279 1.00 62.00 155 LEU A N 1
ATOM 1262 C CA . LEU A 1 155 ? 10.101 9.877 -11.453 1.00 62.00 155 LEU A CA 1
ATOM 1263 C C . LEU A 1 155 ? 9.637 11.142 -12.175 1.00 62.00 155 LEU A C 1
ATOM 1265 O O . LEU A 1 155 ? 10.450 11.924 -12.665 1.00 62.00 155 LEU A O 1
ATOM 1269 N N . CYS A 1 156 ? 8.325 11.343 -12.249 1.00 43.28 156 CYS A N 1
ATOM 1270 C CA . CYS A 1 156 ? 7.752 12.591 -12.738 1.00 43.28 156 CYS A CA 1
ATOM 1271 C C . CYS A 1 156 ? 7.640 13.571 -11.565 1.00 43.28 156 CYS A C 1
ATOM 1273 O O . CYS A 1 156 ? 6.830 13.365 -10.662 1.00 43.28 156 CYS A O 1
ATOM 1275 N N . GLU A 1 157 ? 8.449 14.626 -11.576 1.00 54.84 157 GLU A N 1
ATOM 1276 C CA . GLU A 1 157 ? 8.427 15.700 -10.583 1.00 54.84 157 GLU A CA 1
ATOM 1277 C C . GLU A 1 157 ? 8.161 17.026 -11.304 1.00 54.84 157 GLU A C 1
ATOM 1279 O O . GLU A 1 157 ? 8.871 17.380 -12.243 1.00 54.84 157 GLU A O 1
ATOM 1284 N N . ASN A 1 158 ? 7.111 17.755 -10.907 1.00 47.31 158 ASN A N 1
ATOM 1285 C CA . ASN A 1 158 ? 6.724 19.034 -11.525 1.00 47.31 158 ASN A CA 1
ATOM 1286 C C . ASN A 1 158 ? 6.635 18.973 -13.067 1.00 47.31 158 ASN A C 1
ATOM 1288 O O . ASN A 1 158 ? 7.149 19.850 -13.759 1.00 47.31 158 ASN A O 1
ATOM 1292 N N . GLN A 1 159 ? 6.020 17.909 -13.604 1.00 47.47 159 GLN A N 1
ATOM 1293 C CA . GLN A 1 159 ? 5.898 17.641 -15.050 1.00 47.47 159 GLN A CA 1
ATOM 1294 C C . GLN A 1 159 ? 7.239 17.435 -15.789 1.00 47.47 159 GLN A C 1
ATOM 1296 O O . GLN A 1 159 ? 7.281 17.458 -17.019 1.00 47.47 159 GLN A O 1
ATOM 1301 N N . ARG A 1 160 ? 8.341 17.197 -15.066 1.00 45.81 160 ARG A N 1
ATOM 1302 C CA . ARG A 1 160 ? 9.652 16.839 -15.623 1.00 45.81 160 ARG A CA 1
ATOM 1303 C C . ARG A 1 160 ? 10.025 15.412 -15.227 1.00 45.81 160 ARG A C 1
ATOM 1305 O O . ARG A 1 160 ? 9.816 14.998 -14.091 1.00 45.81 160 ARG A O 1
ATOM 1312 N N . LEU A 1 161 ? 10.595 14.662 -16.168 1.00 45.97 161 LEU A N 1
ATOM 1313 C CA . LEU A 1 161 ? 11.104 13.312 -15.919 1.00 45.97 161 LEU A CA 1
ATOM 1314 C C . LEU A 1 161 ? 12.513 13.386 -15.316 1.00 45.97 161 LEU A C 1
ATOM 1316 O O . LEU A 1 161 ? 13.441 13.897 -15.947 1.00 45.97 161 LEU A O 1
ATOM 1320 N N . VAL A 1 162 ? 12.682 12.843 -14.114 1.00 55.38 162 VAL A N 1
ATOM 1321 C CA . VAL A 1 162 ? 13.963 12.720 -13.406 1.00 55.38 162 VAL A CA 1
ATOM 1322 C C . VAL A 1 162 ? 14.319 11.242 -13.299 1.00 55.38 162 VAL A C 1
ATOM 1324 O O . VAL A 1 162 ? 13.488 10.435 -12.906 1.00 55.38 162 VAL A O 1
ATOM 1327 N N . MET A 1 163 ? 15.551 10.869 -13.650 1.00 52.03 163 MET A N 1
ATOM 1328 C CA . MET A 1 163 ? 16.027 9.490 -13.492 1.00 52.03 163 MET A CA 1
ATOM 1329 C C . MET A 1 163 ? 16.072 9.115 -12.009 1.00 52.03 163 MET A C 1
ATOM 1331 O O . MET A 1 163 ? 16.759 9.766 -11.223 1.00 52.03 163 MET A O 1
ATOM 1335 N N . ALA A 1 164 ? 15.340 8.071 -11.642 1.00 53.84 164 ALA A N 1
ATOM 1336 C CA . ALA A 1 164 ? 15.261 7.536 -10.298 1.00 53.84 164 ALA A CA 1
ATOM 1337 C C . ALA A 1 164 ? 16.307 6.442 -10.089 1.00 53.84 164 ALA A C 1
ATOM 1339 O O . ALA A 1 164 ? 16.568 5.630 -10.974 1.00 53.84 164 ALA A O 1
ATOM 1340 N N . ASN A 1 165 ? 16.853 6.387 -8.878 1.00 46.53 165 ASN A N 1
ATOM 1341 C CA . ASN A 1 165 ? 17.978 5.529 -8.513 1.00 46.53 165 ASN A CA 1
ATOM 1342 C C . ASN A 1 165 ? 17.611 4.041 -8.306 1.00 46.53 165 ASN A C 1
ATOM 1344 O O . ASN A 1 165 ? 18.298 3.304 -7.606 1.00 46.53 165 ASN A O 1
ATOM 1348 N N . ALA A 1 166 ? 16.489 3.590 -8.867 1.00 41.06 166 ALA A N 1
ATOM 1349 C CA . ALA A 1 166 ? 16.005 2.228 -8.701 1.00 41.06 166 ALA A CA 1
ATOM 1350 C C . ALA A 1 166 ? 16.382 1.396 -9.929 1.00 41.06 166 ALA A C 1
ATOM 1352 O O . ALA A 1 166 ? 15.629 1.337 -10.902 1.00 41.06 166 ALA A O 1
ATOM 1353 N N . CYS A 1 167 ? 17.536 0.728 -9.868 1.00 36.47 167 CYS A N 1
ATOM 1354 C CA . CYS A 1 167 ? 17.771 -0.438 -10.709 1.00 36.47 167 CYS A CA 1
ATOM 1355 C C . CYS A 1 167 ? 16.753 -1.507 -10.283 1.00 36.47 167 CYS A C 1
ATOM 1357 O O . CYS A 1 167 ? 16.857 -2.080 -9.199 1.00 36.47 167 CYS A O 1
ATOM 1359 N N . ALA A 1 168 ? 15.716 -1.731 -11.091 1.00 40.41 168 ALA A N 1
ATOM 1360 C CA . ALA A 1 168 ? 14.806 -2.852 -10.890 1.00 40.41 168 ALA A CA 1
ATOM 1361 C C . ALA A 1 168 ? 15.542 -4.136 -11.294 1.00 40.41 168 ALA A C 1
ATOM 1363 O O . ALA A 1 168 ? 15.433 -4.605 -12.425 1.00 40.41 168 ALA A O 1
ATOM 1364 N N . GLN A 1 169 ? 16.349 -4.668 -10.379 1.00 39.22 169 GLN A N 1
ATOM 1365 C CA . GLN A 1 169 ? 17.071 -5.914 -10.581 1.00 39.22 169 GLN A CA 1
ATOM 1366 C C . GLN A 1 169 ? 16.095 -7.079 -10.387 1.00 39.22 169 GLN A C 1
ATOM 1368 O O . GLN A 1 169 ? 15.788 -7.484 -9.267 1.00 39.22 169 GLN A O 1
ATOM 1373 N N . TRP A 1 170 ? 15.567 -7.609 -11.489 1.00 40.75 170 TRP A N 1
ATOM 1374 C CA . TRP A 1 170 ? 14.727 -8.806 -11.470 1.00 40.75 170 TRP A CA 1
ATOM 1375 C C . TRP A 1 170 ? 15.613 -10.047 -11.317 1.00 40.75 170 TRP A C 1
ATOM 1377 O O . TRP A 1 170 ? 15.957 -10.698 -12.301 1.00 40.75 170 TRP A O 1
ATOM 1387 N N . ARG A 1 171 ? 16.013 -10.362 -10.080 1.00 33.16 171 ARG A N 1
ATOM 1388 C CA . ARG A 1 171 ? 16.737 -11.599 -9.759 1.00 33.16 171 ARG A CA 1
ATOM 1389 C C . ARG A 1 171 ? 15.759 -12.780 -9.791 1.00 33.16 171 ARG A C 1
ATOM 1391 O O . ARG A 1 171 ? 14.729 -12.757 -9.124 1.00 33.16 171 ARG A O 1
ATOM 1398 N N . LEU A 1 172 ? 16.079 -13.803 -10.581 1.00 39.34 172 LEU A N 1
ATOM 1399 C CA . LEU A 1 172 ? 15.450 -15.120 -10.478 1.00 39.34 172 LEU A CA 1
ATOM 1400 C C . LEU A 1 172 ? 16.007 -15.791 -9.216 1.00 39.34 172 LEU A C 1
ATOM 1402 O O . LEU A 1 172 ? 17.138 -16.269 -9.226 1.00 39.34 172 LEU A O 1
ATOM 1406 N N . GLU A 1 173 ? 15.247 -15.792 -8.124 1.00 30.84 173 GLU A N 1
ATOM 1407 C CA . GLU A 1 173 ? 15.478 -16.763 -7.052 1.00 30.84 173 GLU A CA 1
ATOM 1408 C C . GLU A 1 173 ? 14.943 -18.112 -7.545 1.00 30.84 173 GLU A C 1
ATOM 1410 O O . GLU A 1 173 ? 13.767 -18.239 -7.889 1.00 30.84 173 GLU A O 1
ATOM 1415 N N . GLY A 1 174 ? 15.856 -19.068 -7.719 1.00 38.34 174 GLY A N 1
ATOM 1416 C CA . GLY A 1 174 ? 15.565 -20.400 -8.237 1.00 38.34 174 GLY A CA 1
ATOM 1417 C C . GLY A 1 174 ? 14.873 -21.288 -7.204 1.00 38.34 174 GLY A C 1
ATOM 1418 O O . GLY A 1 174 ? 15.177 -21.215 -6.013 1.00 38.34 174 GLY A O 1
ATOM 1419 N N . CYS A 1 175 ? 13.966 -22.131 -7.697 1.00 33.66 175 CYS A N 1
ATOM 1420 C CA . CYS A 1 175 ? 13.645 -23.422 -7.094 1.00 33.66 175 CYS A CA 1
ATOM 1421 C C . CYS A 1 175 ? 14.585 -24.485 -7.665 1.00 33.66 175 CYS A C 1
ATOM 1423 O O . CYS A 1 175 ? 14.922 -24.366 -8.868 1.00 33.66 175 CYS A O 1
#

Foldseek 3Di:
DPDQVPQQLFPPVVLVVVVAWDWPVVPDDPQWTWTDHPPDPFIWTWHQDPSGIKIATPVDRVQIDGPVSVCVVVVHDPCSSNVPDPVRRDPPPPPPPQDPVNLVVVVVVQLPFAFQDLVPDPPCVVVVHHSVVCPVCRNQWGADPVSFTFHFDWDQDPNDTGTDPDRPGPDPPDD

Secondary structure (DSSP, 8-state):
----TTGGGS-HHHHHHHHT-EE-TTT-BTTB-EEE-TTSSSEEEEEEETTEEEEEESS-TTSEESHHHHHHHTT--HHHHHTT-GGGS----------HHHHHHHHHHHHHSPBP-TTT-HHHHHTT--GGGGGGGGGG-EE-TT--EE--EEEEETTEEEEES----------

pLDDT: mean 78.89, std 17.48, range [30.84, 94.44]

Radius of gyration: 24.59 Å; chains: 1; bounding box: 51×42×65 Å